Protein AF-A0A382IFM1-F1 (afdb_monomer_lite)

Organism: NCBI:txid408172

Foldseek 3Di:
DDPCPDPALVRVVPDPCVLVVVVVVVVPDPDPDADVCRVVLVVVLVVLCVVPVPPPVSVVVNVVVVVVRVVCVVCVCVVCVVVVSLVVSLVRLCVHVNPVRNLVSCCVVDVVSVVVVVCVVDPVSVVVVPDDD

Secondary structure (DSSP, 8-state):
----S-SSHHHHHH-TTHHHHHHHHHHHS----PPTTHHHHHHHHHHHHHH-TT-HHHHHHHHHHHHHHHHHHHTHHHHHHHHHHHHHHHHHHHHHHHHHHHHHHHHHH-HHHHHHHHHHH-HHHHHHHTS--

pLDDT: mean 86.77, std 12.0, range [36.94, 97.38]

Structure (mmCIF, N/CA/C/O backbone):
data_AF-A0A382IFM1-F1
#
_entry.id   AF-A0A382IFM1-F1
#
loop_
_atom_site.group_PDB
_atom_site.id
_atom_site.type_symbol
_atom_site.label_atom_id
_atom_site.label_alt_id
_atom_site.label_comp_id
_atom_site.label_asym_id
_atom_site.label_entity_id
_atom_site.label_seq_id
_atom_site.pdbx_PDB_ins_code
_atom_site.Cartn_x
_atom_site.Cartn_y
_atom_site.Cartn_z
_atom_site.occupancy
_atom_site.B_iso_or_equiv
_atom_site.auth_seq_id
_atom_site.auth_comp_id
_atom_site.auth_asym_id
_atom_site.auth_atom_id
_atom_site.pdbx_PDB_model_num
ATOM 1 N N . LYS A 1 1 ? -30.505 -0.057 1.689 1.00 36.94 1 LYS A N 1
ATOM 2 C CA . LYS A 1 1 ? -30.540 -1.118 2.726 1.00 36.94 1 LYS A CA 1
ATOM 3 C C . LYS A 1 1 ? -29.155 -1.739 2.715 1.00 36.94 1 LYS A C 1
ATOM 5 O O . LYS A 1 1 ? -28.926 -2.472 1.779 1.00 36.94 1 LYS A O 1
ATOM 10 N N . ASN A 1 2 ? -28.242 -1.310 3.587 1.00 39.78 2 ASN A N 1
ATOM 11 C CA . ASN A 1 2 ? -26.950 -1.948 3.909 1.00 39.78 2 ASN A CA 1
ATOM 12 C C . ASN A 1 2 ? -26.284 -1.080 4.989 1.00 39.78 2 ASN A C 1
ATOM 14 O O . ASN A 1 2 ? -25.200 -0.546 4.801 1.00 39.78 2 ASN A O 1
ATOM 18 N N . ASN A 1 3 ? -27.007 -0.836 6.081 1.00 48.06 3 ASN A N 1
ATOM 19 C CA . ASN A 1 3 ? -26.416 -0.194 7.244 1.00 48.06 3 ASN A CA 1
ATOM 20 C C . ASN A 1 3 ? -26.040 -1.321 8.205 1.00 48.06 3 ASN A C 1
ATOM 22 O O . ASN A 1 3 ? -26.940 -2.015 8.676 1.00 48.06 3 ASN A O 1
ATOM 26 N N . HIS A 1 4 ? -24.731 -1.443 8.448 1.00 60.78 4 HIS A N 1
ATOM 27 C CA . HIS A 1 4 ? -24.062 -2.250 9.479 1.00 60.78 4 HIS A CA 1
ATOM 28 C C . HIS A 1 4 ? -23.725 -3.701 9.080 1.00 60.78 4 HIS A C 1
ATOM 30 O O . HIS A 1 4 ? -24.390 -4.642 9.489 1.00 60.78 4 HIS A O 1
ATOM 36 N N . LEU A 1 5 ? -22.651 -3.876 8.290 1.00 78.06 5 LEU A N 1
ATOM 37 C CA . LEU A 1 5 ? -21.926 -5.161 8.188 1.00 78.06 5 LEU A CA 1
ATOM 38 C C . LEU A 1 5 ? -21.290 -5.566 9.531 1.00 78.06 5 LEU A C 1
ATOM 40 O O . LEU A 1 5 ? -21.098 -6.748 9.784 1.00 78.06 5 LEU A O 1
ATOM 44 N N . TYR A 1 6 ? -21.012 -4.581 10.386 1.00 89.88 6 TYR A N 1
ATOM 45 C CA . TYR A 1 6 ? -20.437 -4.749 11.714 1.00 89.88 6 TYR A CA 1
ATOM 46 C C . TYR A 1 6 ? -21.246 -3.933 12.723 1.00 89.88 6 TYR A C 1
ATOM 48 O O . TYR A 1 6 ? -21.639 -2.799 12.422 1.00 89.88 6 TYR A O 1
ATOM 56 N N . GLU A 1 7 ? -21.485 -4.495 13.907 1.00 91.88 7 GLU A N 1
ATOM 57 C CA . GLU A 1 7 ? -22.188 -3.823 15.007 1.00 91.88 7 GLU A CA 1
ATOM 58 C C . GLU A 1 7 ? -21.202 -3.209 16.014 1.00 91.88 7 GLU A C 1
ATOM 60 O O . GLU A 1 7 ? -21.551 -2.281 16.748 1.00 91.88 7 GLU A O 1
ATOM 65 N N . SER A 1 8 ? -19.956 -3.686 16.017 1.00 93.12 8 SER A N 1
ATOM 66 C CA . SER A 1 8 ? -18.886 -3.244 16.903 1.00 93.12 8 SER A CA 1
ATOM 67 C C . SER A 1 8 ? -17.500 -3.342 16.255 1.00 93.12 8 SER A C 1
ATOM 69 O O . SER A 1 8 ? -17.295 -4.023 15.250 1.00 93.12 8 SER A O 1
ATOM 71 N N . PHE A 1 9 ? -16.511 -2.696 16.878 1.00 92.19 9 PHE A N 1
ATOM 72 C CA . PHE A 1 9 ? -15.106 -2.853 16.497 1.00 92.19 9 PHE A CA 1
ATOM 73 C C . PHE A 1 9 ? -14.588 -4.290 16.694 1.00 92.19 9 PHE A C 1
ATOM 75 O O . PHE A 1 9 ? -13.717 -4.737 15.946 1.00 92.19 9 PHE A O 1
ATOM 82 N N . ASP A 1 10 ? -15.123 -5.031 17.666 1.00 93.12 10 ASP A N 1
ATOM 83 C CA . ASP A 1 10 ? -14.730 -6.424 17.905 1.00 93.12 10 ASP A CA 1
ATOM 84 C C . ASP A 1 10 ? -15.182 -7.338 16.749 1.00 93.12 10 ASP A C 1
ATOM 86 O O . ASP A 1 10 ? -14.445 -8.247 16.354 1.00 93.12 10 ASP A O 1
ATOM 90 N N . ASP A 1 11 ? -16.334 -7.047 16.132 1.00 94.31 11 ASP A N 1
ATOM 91 C CA . ASP A 1 11 ? -16.798 -7.758 14.931 1.00 94.31 11 ASP A CA 1
ATOM 92 C C . ASP A 1 11 ? -15.833 -7.537 13.759 1.00 94.31 11 ASP A C 1
ATOM 94 O O . ASP A 1 11 ? -15.445 -8.486 13.084 1.00 94.31 11 ASP A O 1
ATOM 98 N N . VAL A 1 12 ? -15.373 -6.296 13.562 1.00 92.88 12 VAL A N 1
ATOM 99 C CA . VAL A 1 12 ? -14.360 -5.968 12.543 1.00 92.88 12 VAL A CA 1
ATOM 100 C C . VAL A 1 12 ? -13.042 -6.688 12.832 1.00 92.88 12 VAL A C 1
ATOM 102 O O . VAL A 1 12 ? -12.419 -7.256 11.937 1.00 92.88 12 VAL A O 1
ATOM 105 N N . SER A 1 13 ? -12.607 -6.677 14.093 1.00 90.50 13 SER A N 1
ATOM 106 C CA . SER A 1 13 ? -11.314 -7.233 14.512 1.00 90.50 13 SER A CA 1
ATOM 107 C C . SER A 1 13 ? -11.245 -8.754 14.364 1.00 90.50 13 SER A C 1
ATOM 109 O O . SER A 1 13 ? -10.157 -9.315 14.214 1.00 90.50 13 SER A O 1
ATOM 111 N N . SER A 1 14 ? -12.399 -9.418 14.420 1.00 93.38 14 SER A N 1
ATOM 112 C CA . SER A 1 14 ? -12.533 -10.867 14.269 1.00 93.38 14 SER A CA 1
ATOM 113 C C . SER A 1 14 ? -12.789 -11.317 12.825 1.00 93.38 14 SER A C 1
ATOM 115 O O . SER A 1 14 ? -12.720 -12.518 12.543 1.00 93.38 14 SER A O 1
ATOM 117 N N . ASP A 1 15 ? -13.016 -10.384 11.896 1.00 94.56 15 ASP A N 1
ATOM 118 C CA . ASP A 1 15 ? -13.207 -10.688 10.482 1.00 94.56 15 ASP A CA 1
ATOM 119 C C . ASP A 1 15 ? -11.870 -10.953 9.771 1.00 94.56 15 ASP A C 1
ATOM 121 O O . ASP A 1 15 ? -11.075 -10.057 9.476 1.00 94.56 15 ASP A O 1
ATOM 125 N N . ASN A 1 16 ? -11.637 -12.224 9.447 1.00 93.38 16 ASN A N 1
ATOM 126 C CA . ASN A 1 16 ? -10.444 -12.658 8.721 1.00 93.38 16 ASN A CA 1
ATOM 127 C C . ASN A 1 16 ? -10.515 -12.397 7.208 1.00 93.38 16 ASN A C 1
ATOM 129 O O . ASN A 1 16 ? -9.495 -12.520 6.538 1.00 93.38 16 ASN A O 1
ATOM 133 N N . THR A 1 17 ? -11.685 -12.037 6.678 1.00 95.19 17 THR A N 1
ATOM 134 C CA . THR A 1 17 ? -11.920 -11.765 5.250 1.00 95.19 17 THR A CA 1
ATOM 135 C C . THR A 1 17 ? -11.834 -10.282 4.900 1.00 95.19 17 THR A C 1
ATOM 137 O O . THR A 1 17 ? -11.773 -9.935 3.724 1.00 95.19 17 THR A O 1
ATOM 140 N N . LEU A 1 18 ? -11.777 -9.399 5.902 1.00 94.56 18 LEU A N 1
ATOM 141 C CA . LEU A 1 18 ? -11.786 -7.946 5.721 1.00 94.56 18 LEU A CA 1
ATOM 142 C C . LEU A 1 18 ? -10.734 -7.452 4.720 1.00 94.56 18 LEU A C 1
ATOM 144 O O . LEU A 1 18 ? -11.016 -6.580 3.903 1.00 94.56 18 LEU A O 1
ATOM 148 N N . MET A 1 19 ? -9.513 -7.988 4.788 1.00 95.44 19 MET A N 1
ATOM 149 C CA . MET A 1 19 ? -8.448 -7.532 3.893 1.00 95.44 19 MET A CA 1
ATOM 150 C C . MET A 1 19 ? -8.640 -7.999 2.457 1.00 95.44 19 MET A C 1
ATOM 152 O O . MET A 1 19 ? -8.229 -7.280 1.558 1.00 95.44 19 MET A O 1
ATOM 156 N N . ASP A 1 20 ? -9.270 -9.150 2.249 1.00 94.69 20 ASP A N 1
ATOM 157 C CA . ASP A 1 20 ? -9.554 -9.657 0.908 1.00 94.69 20 ASP A CA 1
ATOM 158 C C . ASP A 1 20 ? -10.713 -8.845 0.294 1.00 94.69 20 ASP A C 1
ATOM 160 O O . ASP A 1 20 ? -10.651 -8.427 -0.856 1.00 94.69 20 ASP A O 1
ATOM 164 N N . GLN A 1 21 ? -11.717 -8.473 1.102 1.00 94.19 21 GLN A N 1
ATOM 165 C CA . GLN A 1 21 ? -12.763 -7.526 0.687 1.00 94.19 21 GLN A CA 1
ATOM 166 C C . GLN A 1 21 ? -12.194 -6.136 0.358 1.00 94.19 21 GLN A C 1
ATOM 168 O O . GLN A 1 21 ? -12.664 -5.465 -0.561 1.00 94.19 21 GLN A O 1
ATOM 173 N N . PHE A 1 22 ? -11.198 -5.680 1.122 1.00 93.81 22 PHE A N 1
ATOM 174 C CA . PHE A 1 22 ? -10.524 -4.410 0.861 1.00 93.81 22 PHE A CA 1
ATOM 175 C C . PHE A 1 22 ? -9.680 -4.464 -0.417 1.00 93.81 22 PHE A C 1
ATOM 177 O O . PHE A 1 22 ? -9.657 -3.495 -1.170 1.00 93.81 22 PHE A O 1
ATOM 184 N N . GLU A 1 23 ? -9.024 -5.591 -0.682 1.00 93.38 23 GLU A N 1
ATOM 185 C CA . GLU A 1 23 ? -8.300 -5.843 -1.928 1.00 93.38 23 GLU A CA 1
ATOM 186 C C . GLU A 1 23 ? -9.236 -5.769 -3.141 1.00 93.38 23 GLU A C 1
ATOM 188 O O . GLU A 1 23 ? -8.988 -5.000 -4.071 1.00 93.38 23 GLU A O 1
ATOM 193 N N . ASP A 1 24 ? -10.372 -6.469 -3.080 1.00 93.19 24 ASP A N 1
ATOM 194 C CA . ASP A 1 24 ? -11.411 -6.426 -4.113 1.00 93.19 24 ASP A CA 1
ATOM 195 C C . ASP A 1 24 ? -11.952 -5.004 -4.323 1.00 93.19 24 ASP A C 1
ATOM 197 O O . ASP A 1 24 ? -12.192 -4.573 -5.456 1.00 93.19 24 ASP A O 1
ATOM 201 N N . LEU A 1 25 ? -12.136 -4.240 -3.239 1.00 92.31 25 LEU A N 1
ATOM 202 C CA . LEU A 1 25 ? -12.545 -2.839 -3.318 1.00 92.31 25 LEU A CA 1
ATOM 203 C C . LEU 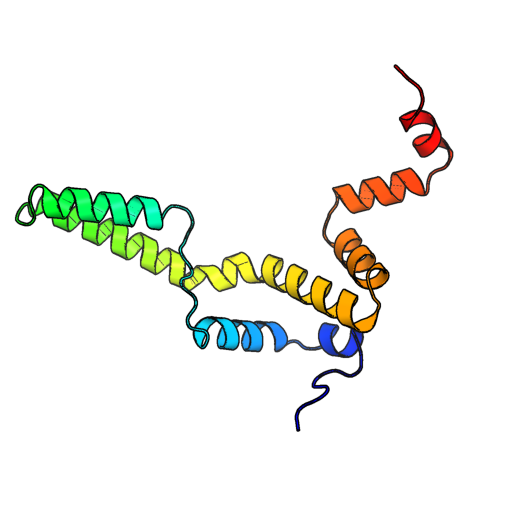A 1 25 ? -11.497 -1.999 -4.050 1.00 92.31 25 LEU A C 1
ATOM 205 O O . LEU A 1 25 ? -11.864 -1.198 -4.904 1.00 92.31 25 LEU A O 1
ATOM 209 N N . VAL A 1 26 ? -10.214 -2.169 -3.734 1.00 90.75 26 VAL A N 1
ATOM 210 C CA . VAL A 1 26 ? -9.129 -1.424 -4.382 1.00 90.75 26 VAL A CA 1
ATOM 211 C C . VAL A 1 26 ? -9.066 -1.755 -5.874 1.00 90.75 26 VAL A C 1
ATOM 213 O O . VAL A 1 26 ? -9.038 -0.829 -6.677 1.00 90.75 26 VAL A O 1
ATOM 216 N N . TYR A 1 27 ? -9.133 -3.035 -6.255 1.00 87.94 27 TYR A N 1
ATOM 217 C CA . TYR A 1 27 ? -9.094 -3.452 -7.663 1.00 87.94 27 TYR A CA 1
ATOM 218 C C . TYR A 1 27 ? -10.346 -3.077 -8.464 1.00 87.94 27 TYR A C 1
ATOM 220 O O . TYR A 1 27 ? -10.266 -2.882 -9.676 1.00 87.94 27 TYR A O 1
ATOM 228 N N . SER A 1 28 ? -11.511 -3.002 -7.816 1.00 91.00 28 SER A N 1
ATOM 229 C CA . SER A 1 28 ? -12.758 -2.563 -8.462 1.00 91.00 28 SER A CA 1
ATOM 230 C C . SER A 1 28 ? -12.929 -1.046 -8.484 1.00 91.00 28 SER A C 1
ATOM 232 O O . SER A 1 28 ? -13.780 -0.536 -9.218 1.00 91.00 28 SER A O 1
ATOM 234 N N . SER A 1 29 ? -12.137 -0.324 -7.695 1.00 88.06 29 SER A N 1
ATOM 235 C CA . SER A 1 29 ? -12.104 1.130 -7.718 1.00 88.06 29 SER A CA 1
ATOM 236 C C . SER A 1 29 ? -11.220 1.609 -8.867 1.00 88.06 29 SER A C 1
ATOM 238 O O . SER A 1 29 ? -10.148 1.068 -9.112 1.00 88.06 29 SER A O 1
ATOM 240 N N . ASP A 1 30 ? -11.654 2.661 -9.558 1.00 83.00 30 ASP A N 1
ATOM 241 C CA . ASP A 1 30 ? -10.883 3.320 -10.621 1.00 83.00 30 ASP A CA 1
ATOM 242 C C . ASP A 1 30 ? -9.788 4.213 -10.001 1.00 83.00 30 ASP A C 1
ATOM 244 O O . ASP A 1 30 ? -9.856 5.443 -10.037 1.00 83.00 30 ASP A O 1
ATOM 248 N N . LEU A 1 31 ? -8.843 3.584 -9.291 1.00 85.81 31 LEU A N 1
ATOM 249 C CA . LEU A 1 31 ? -7.728 4.236 -8.607 1.00 85.81 31 LEU A CA 1
ATOM 250 C C . LEU A 1 31 ? -6.447 4.066 -9.423 1.00 85.81 31 LEU A C 1
ATOM 252 O O . LEU A 1 31 ? -6.016 2.949 -9.694 1.00 85.81 31 LEU A O 1
ATOM 256 N N . ASP A 1 32 ? -5.797 5.183 -9.737 1.00 85.19 32 ASP A N 1
ATOM 257 C CA . ASP A 1 32 ? -4.471 5.194 -10.354 1.00 85.19 32 ASP A CA 1
ATOM 258 C C . ASP A 1 32 ? -3.390 5.059 -9.265 1.00 85.19 32 ASP A C 1
ATOM 260 O O . ASP A 1 32 ? -2.899 6.047 -8.708 1.00 85.19 32 ASP A O 1
ATOM 264 N N . ILE A 1 33 ? -3.105 3.815 -8.868 1.00 85.44 33 ILE A N 1
ATOM 265 C CA . ILE A 1 33 ? -2.114 3.491 -7.833 1.00 85.44 33 ILE A CA 1
ATOM 266 C C . ILE A 1 33 ? -0.773 3.225 -8.505 1.00 85.44 33 ILE A C 1
ATOM 268 O O . ILE A 1 33 ? -0.544 2.151 -9.053 1.00 85.44 33 ILE A O 1
ATOM 272 N N . LEU A 1 34 ? 0.126 4.201 -8.405 1.00 88.94 34 LEU A N 1
ATOM 273 C CA . LEU A 1 34 ? 1.489 4.080 -8.909 1.00 88.94 34 LEU A CA 1
ATOM 274 C C . LEU A 1 34 ? 2.452 3.624 -7.813 1.00 88.94 34 LEU A C 1
ATOM 276 O O . LEU A 1 34 ? 2.422 4.106 -6.674 1.00 88.94 34 LEU A O 1
ATOM 280 N N . LEU A 1 35 ? 3.386 2.756 -8.189 1.00 90.88 35 LEU A N 1
ATOM 281 C CA . LEU A 1 35 ? 4.533 2.418 -7.365 1.00 90.88 35 LEU A CA 1
ATOM 282 C C . LEU A 1 35 ? 5.424 3.645 -7.164 1.00 90.88 35 LEU A C 1
ATOM 284 O O . LEU A 1 35 ? 5.556 4.544 -8.003 1.00 90.88 35 LEU A O 1
ATOM 288 N N . LYS A 1 36 ? 6.138 3.660 -6.038 1.00 89.19 36 LYS A N 1
ATOM 289 C CA . LYS A 1 36 ? 7.127 4.705 -5.778 1.00 89.19 36 LYS A CA 1
ATOM 290 C C . LYS A 1 36 ? 8.194 4.708 -6.880 1.00 89.19 36 LYS A C 1
ATOM 292 O O . LYS A 1 36 ? 8.944 3.749 -7.030 1.00 89.19 36 LYS A O 1
ATOM 297 N N . GLY A 1 37 ? 8.302 5.833 -7.585 1.00 91.75 37 GLY A N 1
ATOM 298 C CA . GLY A 1 37 ? 9.255 6.027 -8.681 1.00 91.75 37 GLY A CA 1
ATOM 299 C C . GLY A 1 37 ? 8.718 5.658 -10.066 1.00 91.75 37 GLY A C 1
ATOM 300 O O . GLY A 1 37 ? 9.374 5.988 -11.050 1.00 91.75 37 GLY A O 1
ATOM 301 N N . GLU A 1 38 ? 7.530 5.056 -10.161 1.00 93.88 38 GLU A N 1
ATOM 302 C CA . GLU A 1 38 ? 6.916 4.678 -11.438 1.00 93.88 38 GLU A CA 1
ATOM 303 C C . GLU A 1 38 ? 6.568 5.898 -12.288 1.00 93.88 38 GLU A C 1
ATOM 305 O O . GLU A 1 38 ? 6.953 5.954 -13.446 1.00 93.88 38 GLU A O 1
ATOM 310 N N . SER A 1 39 ? 5.971 6.941 -11.703 1.00 94.81 39 SER A N 1
ATOM 311 C CA . SER A 1 39 ? 5.700 8.197 -12.423 1.00 94.81 39 SER A CA 1
ATOM 312 C C . SER A 1 39 ? 6.963 8.781 -13.077 1.00 94.81 39 SER A C 1
ATOM 314 O O . SER A 1 39 ? 6.959 9.098 -14.263 1.00 94.81 39 SER A O 1
ATOM 316 N N . SER A 1 40 ? 8.079 8.848 -12.345 1.00 95.94 40 SER A N 1
ATOM 317 C CA . SER A 1 40 ? 9.346 9.353 -12.894 1.00 95.94 40 SER A CA 1
ATOM 318 C C . SER A 1 40 ? 9.931 8.434 -13.970 1.00 95.94 40 SER A C 1
ATOM 320 O O . SER A 1 40 ? 10.590 8.900 -14.905 1.00 95.94 40 SER A O 1
ATOM 322 N N . TYR A 1 41 ? 9.704 7.126 -13.846 1.00 96.38 41 TYR A N 1
ATOM 323 C CA . TYR A 1 41 ? 10.062 6.165 -14.878 1.00 96.38 41 TYR A CA 1
ATOM 324 C C . TYR A 1 41 ? 9.225 6.370 -16.146 1.00 96.38 41 TYR A C 1
ATOM 326 O O . TYR A 1 41 ? 9.808 6.448 -17.226 1.00 96.38 41 TYR A O 1
ATOM 334 N N . LEU A 1 42 ? 7.906 6.535 -16.027 1.00 96.31 42 LEU A N 1
ATOM 335 C CA . LEU A 1 42 ? 7.003 6.788 -17.151 1.00 96.31 42 LEU A CA 1
ATOM 336 C C . LEU A 1 42 ? 7.409 8.053 -17.920 1.00 96.31 42 LEU A C 1
ATOM 338 O O . LEU A 1 42 ? 7.564 8.000 -19.141 1.00 96.31 42 LEU A O 1
ATOM 342 N N . ASP A 1 43 ? 7.711 9.146 -17.214 1.00 96.81 43 ASP A N 1
ATOM 343 C CA . ASP A 1 43 ? 8.221 10.383 -17.825 1.00 96.81 43 ASP A CA 1
ATOM 344 C C . ASP A 1 43 ? 9.518 10.139 -18.621 1.00 96.81 43 ASP A C 1
ATOM 346 O O . ASP A 1 43 ? 9.700 10.620 -19.747 1.00 96.81 43 ASP A O 1
ATOM 350 N N . THR A 1 44 ? 10.432 9.357 -18.041 1.00 95.44 44 THR A N 1
ATOM 351 C CA . THR A 1 44 ? 11.725 9.019 -18.649 1.00 95.44 44 THR A CA 1
ATOM 352 C C . THR A 1 44 ? 11.554 8.116 -19.871 1.00 95.44 44 THR A C 1
ATOM 354 O O . THR A 1 44 ? 12.192 8.325 -20.905 1.00 95.44 44 THR A O 1
ATOM 357 N N . ARG A 1 45 ? 10.655 7.134 -19.785 1.00 95.75 45 ARG A N 1
ATOM 358 C CA . ARG A 1 45 ? 10.274 6.246 -20.882 1.00 95.75 45 ARG A CA 1
ATOM 359 C C . ARG A 1 45 ? 9.728 7.052 -22.057 1.00 95.75 45 ARG A C 1
ATOM 361 O O . ARG A 1 45 ? 10.208 6.896 -23.180 1.00 95.75 45 ARG A O 1
ATOM 368 N N . GLU A 1 46 ? 8.793 7.967 -21.809 1.00 96.50 46 GLU A N 1
ATOM 369 C CA . GLU A 1 46 ? 8.269 8.852 -22.852 1.00 96.50 46 GLU A CA 1
ATOM 370 C C . GLU A 1 46 ? 9.354 9.735 -23.475 1.00 96.50 46 GLU A C 1
ATOM 372 O O . GLU A 1 46 ? 9.362 9.957 -24.688 1.00 96.50 46 GLU A O 1
ATOM 377 N N . MET A 1 47 ? 10.272 10.265 -22.662 1.00 96.50 47 MET A N 1
ATOM 378 C CA . MET A 1 47 ? 11.400 11.054 -23.155 1.00 96.50 47 MET A CA 1
ATOM 379 C C . MET A 1 47 ? 12.260 10.249 -24.139 1.00 96.50 47 MET A C 1
ATOM 381 O O . MET A 1 47 ? 12.563 10.753 -25.221 1.00 96.50 47 MET A O 1
ATOM 385 N N . PHE A 1 48 ? 12.622 9.009 -23.802 1.00 95.31 48 PHE A N 1
ATOM 386 C CA . PHE A 1 48 ? 13.436 8.161 -24.675 1.00 95.31 48 PHE A CA 1
ATOM 387 C C . PHE A 1 48 ? 12.714 7.769 -25.967 1.00 95.31 48 PHE A C 1
ATOM 389 O O . PHE A 1 48 ? 13.310 7.868 -27.040 1.00 95.31 48 PHE A O 1
ATOM 396 N N . ILE A 1 49 ? 11.428 7.413 -25.889 1.00 94.06 49 ILE A N 1
ATOM 397 C CA . ILE A 1 49 ? 10.615 7.090 -27.073 1.00 94.06 49 ILE A CA 1
ATOM 398 C C . ILE A 1 49 ? 10.524 8.294 -28.020 1.00 94.06 49 ILE A C 1
ATOM 400 O O . ILE A 1 49 ? 10.625 8.133 -29.235 1.00 94.06 49 ILE A O 1
ATOM 404 N N . ARG A 1 50 ? 10.364 9.512 -27.483 1.00 95.50 50 ARG A N 1
ATOM 405 C CA . ARG A 1 50 ? 10.341 10.746 -28.289 1.00 95.50 50 ARG A CA 1
ATOM 406 C C . ARG A 1 50 ? 11.684 11.055 -28.950 1.00 95.50 50 ARG A C 1
ATOM 408 O O . ARG A 1 50 ? 11.692 11.678 -30.008 1.00 95.50 50 ARG A O 1
ATOM 415 N N . LEU A 1 51 ? 12.794 10.673 -28.321 1.00 95.25 51 LEU A N 1
ATOM 416 C CA . LEU A 1 51 ? 14.138 10.954 -28.822 1.00 95.25 51 LEU A CA 1
ATOM 417 C C . LEU A 1 51 ? 14.506 10.046 -30.001 1.00 95.25 51 LEU A C 1
ATOM 419 O O . LEU A 1 51 ? 14.983 10.544 -31.018 1.00 95.25 51 LEU A O 1
ATOM 423 N N . ASP A 1 52 ? 14.274 8.740 -29.870 1.00 90.75 52 ASP A N 1
ATOM 424 C CA . ASP A 1 52 ? 14.445 7.768 -30.952 1.00 90.75 52 ASP A CA 1
ATOM 425 C C . ASP A 1 52 ? 13.676 6.476 -30.641 1.00 90.75 52 ASP A C 1
ATOM 427 O O . ASP A 1 52 ? 14.142 5.611 -29.898 1.00 90.75 52 ASP A O 1
ATOM 431 N N . SER A 1 53 ? 12.500 6.327 -31.247 1.00 89.56 53 SER A N 1
ATOM 432 C CA . SER A 1 53 ? 11.643 5.152 -31.068 1.00 89.56 53 SER A CA 1
ATOM 433 C C . SER A 1 53 ? 12.097 3.914 -31.849 1.00 89.56 53 SER A C 1
ATOM 435 O O . SER A 1 53 ? 11.506 2.849 -31.679 1.00 89.56 53 SER A O 1
ATOM 437 N N . ASN A 1 54 ? 13.127 4.017 -32.698 1.00 93.88 54 ASN A N 1
ATOM 438 C CA . ASN A 1 54 ? 13.606 2.900 -33.520 1.00 93.88 54 ASN A CA 1
ATOM 439 C C . ASN A 1 54 ? 14.875 2.244 -32.955 1.00 93.88 54 ASN A C 1
ATOM 441 O O . ASN A 1 54 ? 15.353 1.243 -33.498 1.00 93.88 54 ASN A O 1
ATOM 445 N N . ASN A 1 55 ? 15.440 2.786 -31.871 1.00 95.81 55 ASN A N 1
ATOM 446 C CA . ASN A 1 55 ? 16.636 2.229 -31.259 1.00 95.81 55 ASN A CA 1
ATOM 447 C C . ASN A 1 55 ? 16.318 0.951 -30.469 1.00 95.81 55 ASN A C 1
ATOM 449 O O . ASN A 1 55 ? 15.826 0.999 -29.343 1.00 95.81 55 ASN A O 1
ATOM 453 N N . VAL A 1 56 ? 16.664 -0.203 -31.043 1.00 94.56 56 VAL A N 1
ATOM 454 C CA . VAL A 1 56 ? 16.392 -1.531 -30.463 1.00 94.56 56 VAL A CA 1
ATOM 455 C C . VAL A 1 56 ? 16.953 -1.690 -29.045 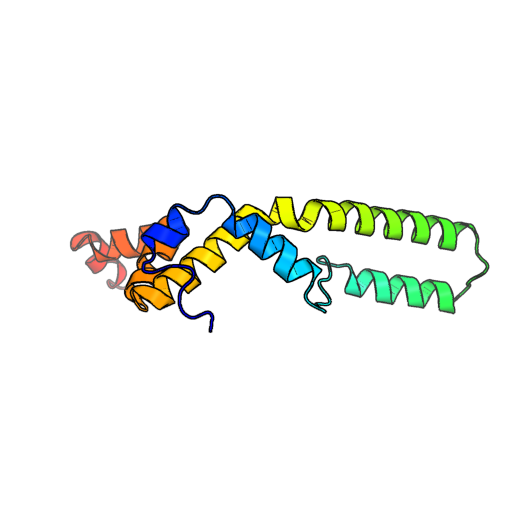1.00 94.56 56 VAL A C 1
ATOM 457 O O . VAL A 1 56 ? 16.298 -2.287 -28.195 1.00 94.56 56 VAL A O 1
ATOM 460 N N . SER A 1 57 ? 18.139 -1.144 -28.762 1.00 95.19 57 SER A N 1
ATOM 461 C CA . SER A 1 57 ? 18.752 -1.250 -27.432 1.00 95.19 57 SER A CA 1
ATOM 462 C C . SER A 1 57 ? 17.986 -0.447 -26.380 1.00 95.19 57 SER A C 1
ATOM 464 O O . SER A 1 57 ? 17.835 -0.909 -25.252 1.00 95.19 57 SER A O 1
ATOM 466 N N . VAL A 1 58 ? 17.494 0.742 -26.744 1.00 94.38 58 VAL A N 1
ATOM 467 C CA . VAL A 1 58 ? 16.691 1.593 -25.851 1.00 94.38 58 VAL A CA 1
ATOM 468 C C . VAL A 1 58 ? 15.335 0.951 -25.580 1.00 94.38 58 VAL A C 1
ATOM 470 O O . VAL A 1 58 ? 14.948 0.840 -24.421 1.00 94.38 58 VAL A O 1
ATOM 473 N N . ILE A 1 59 ? 14.651 0.469 -26.622 1.00 95.38 59 ILE A N 1
ATOM 474 C CA . ILE A 1 59 ? 13.365 -0.224 -26.469 1.00 95.38 59 ILE A CA 1
ATOM 475 C C . ILE A 1 59 ? 13.523 -1.476 -25.601 1.00 95.38 59 ILE A C 1
ATOM 477 O O . ILE A 1 59 ? 12.789 -1.640 -24.635 1.00 95.38 59 ILE A O 1
ATOM 481 N N . GLY A 1 60 ? 14.552 -2.295 -25.840 1.00 96.06 60 GLY A N 1
ATOM 482 C CA . GLY A 1 60 ? 14.799 -3.479 -25.013 1.00 96.06 60 GLY A CA 1
ATOM 483 C C . GLY A 1 60 ? 15.079 -3.161 -23.536 1.00 96.06 60 GLY A C 1
ATOM 484 O O . GLY A 1 60 ? 14.702 -3.936 -22.658 1.00 96.06 60 GLY A O 1
ATOM 485 N N . ALA A 1 61 ? 15.721 -2.025 -23.236 1.00 96.00 61 ALA A N 1
ATOM 486 C CA . ALA A 1 61 ? 15.922 -1.568 -21.860 1.00 96.00 61 ALA A CA 1
ATOM 487 C C . ALA A 1 61 ? 14.621 -1.060 -21.214 1.00 96.00 61 ALA A C 1
ATOM 489 O O . ALA A 1 61 ? 14.391 -1.319 -20.034 1.00 96.00 61 ALA A O 1
ATOM 490 N N . ILE A 1 62 ? 13.767 -0.374 -21.980 1.00 96.50 62 ILE A N 1
ATOM 491 C CA . ILE A 1 62 ? 12.426 0.030 -21.539 1.00 96.50 62 ILE A CA 1
ATOM 492 C C . ILE A 1 62 ? 11.595 -1.210 -21.201 1.00 96.50 62 ILE A C 1
ATOM 494 O O . ILE A 1 62 ? 11.112 -1.291 -20.079 1.00 96.50 62 ILE A O 1
ATOM 498 N N . ASP A 1 63 ? 11.546 -2.213 -22.082 1.00 96.19 63 ASP A N 1
ATOM 499 C CA . ASP A 1 63 ? 10.782 -3.454 -21.873 1.00 96.19 63 ASP A CA 1
ATOM 500 C C . ASP A 1 63 ? 11.239 -4.246 -20.632 1.00 96.19 63 ASP A C 1
ATOM 502 O O . ASP A 1 63 ? 10.476 -5.001 -20.026 1.00 96.19 63 ASP A O 1
ATOM 506 N N . LEU A 1 64 ? 12.520 -4.140 -20.260 1.00 97.38 64 LEU A N 1
ATOM 507 C CA . LEU A 1 64 ? 13.045 -4.726 -19.022 1.00 97.38 64 LEU A CA 1
ATOM 508 C C . LEU A 1 64 ? 12.519 -3.999 -17.782 1.00 97.38 64 LEU A C 1
ATOM 510 O O . LEU A 1 64 ? 12.200 -4.648 -16.788 1.00 97.38 64 LEU A O 1
ATOM 514 N N . LEU A 1 65 ? 12.454 -2.669 -17.836 1.00 96.62 65 LEU A N 1
ATOM 515 C CA . LEU A 1 65 ? 11.967 -1.846 -16.734 1.00 96.62 65 LEU A CA 1
ATOM 516 C C . LEU A 1 65 ? 10.442 -1.930 -16.597 1.00 96.62 65 LEU A C 1
ATOM 518 O O . LEU A 1 65 ? 9.973 -2.057 -15.470 1.00 96.62 65 LEU A O 1
ATOM 522 N N . ASP A 1 66 ? 9.701 -1.948 -17.708 1.00 95.88 66 ASP A N 1
ATOM 523 C CA . ASP A 1 66 ? 8.244 -2.144 -17.724 1.00 95.88 66 ASP A CA 1
ATOM 524 C C . ASP A 1 66 ? 7.899 -3.454 -16.987 1.00 95.88 66 ASP A C 1
ATOM 526 O O . ASP A 1 66 ? 7.170 -3.443 -15.996 1.00 95.88 66 ASP A O 1
ATOM 530 N N . ARG A 1 67 ? 8.554 -4.569 -17.350 1.00 95.94 67 ARG A N 1
ATOM 531 C CA . ARG A 1 67 ? 8.376 -5.857 -16.652 1.00 95.94 67 ARG A CA 1
ATOM 532 C C . ARG A 1 67 ? 8.745 -5.809 -15.174 1.00 95.94 67 ARG A C 1
ATOM 534 O O . ARG A 1 67 ? 8.078 -6.435 -14.359 1.00 95.94 67 ARG A O 1
ATOM 541 N N . TYR A 1 68 ? 9.805 -5.086 -14.815 1.00 94.75 68 TYR A N 1
ATOM 542 C CA . TYR A 1 68 ? 10.175 -4.934 -13.411 1.00 94.75 68 TYR A CA 1
ATOM 543 C C . TYR A 1 68 ? 9.061 -4.240 -12.614 1.00 94.75 68 TYR A C 1
ATOM 545 O O . TYR A 1 68 ? 8.697 -4.730 -11.547 1.00 94.75 68 TYR A O 1
ATOM 553 N N . PHE A 1 69 ? 8.498 -3.135 -13.115 1.00 94.50 69 PHE A N 1
ATOM 554 C CA . PHE A 1 69 ? 7.391 -2.447 -12.442 1.00 94.50 69 PHE A CA 1
ATOM 555 C C . PHE A 1 69 ? 6.131 -3.319 -12.372 1.00 94.50 69 PHE A C 1
ATOM 557 O O . PHE A 1 69 ? 5.537 -3.405 -11.299 1.00 94.50 69 PHE A O 1
ATOM 564 N N . GLU A 1 70 ? 5.786 -4.049 -13.438 1.00 92.81 70 GLU A N 1
ATOM 565 C CA . GLU A 1 70 ? 4.674 -5.013 -13.432 1.00 92.81 70 GLU A CA 1
ATOM 566 C C . GLU A 1 70 ? 4.848 -6.087 -12.341 1.00 92.81 70 GLU A C 1
ATOM 568 O O . GLU A 1 70 ? 3.946 -6.318 -11.534 1.00 92.81 70 GLU A O 1
ATOM 573 N N . GLU A 1 71 ? 6.027 -6.710 -12.252 1.00 93.38 71 GLU A N 1
ATOM 574 C CA . GLU A 1 71 ? 6.335 -7.716 -11.226 1.00 93.38 71 GLU A CA 1
ATOM 575 C C . GLU A 1 71 ? 6.260 -7.141 -9.803 1.00 93.38 71 GLU A C 1
ATOM 577 O O . GLU A 1 71 ? 5.783 -7.801 -8.872 1.00 93.38 71 GLU A O 1
ATOM 582 N N . GLN A 1 72 ? 6.715 -5.898 -9.614 1.00 94.00 72 GLN A N 1
ATOM 583 C CA . GLN A 1 72 ? 6.567 -5.212 -8.334 1.00 94.00 72 GLN A CA 1
ATOM 584 C C . GLN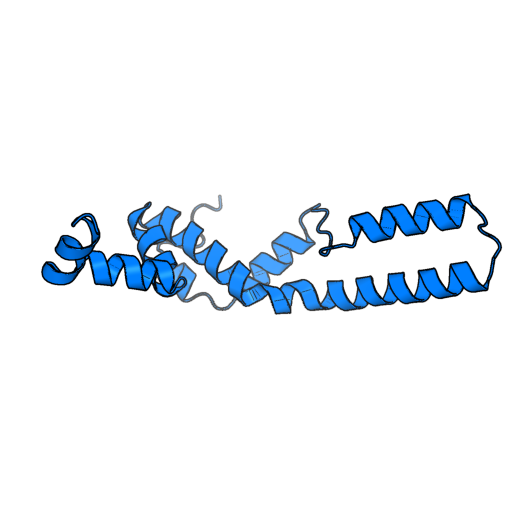 A 1 72 ? 5.085 -4.951 -8.017 1.00 94.00 72 GLN A C 1
ATOM 586 O O . GLN A 1 72 ? 4.663 -5.188 -6.883 1.00 94.00 72 GLN A O 1
ATOM 591 N N . ALA A 1 73 ? 4.284 -4.512 -8.986 1.00 90.62 73 ALA A N 1
ATOM 592 C CA . ALA A 1 73 ? 2.879 -4.170 -8.772 1.00 90.62 73 ALA A CA 1
ATOM 593 C C . ALA A 1 73 ? 2.063 -5.394 -8.329 1.00 90.62 73 ALA A C 1
ATOM 595 O O . ALA A 1 73 ? 1.300 -5.312 -7.367 1.00 90.62 73 ALA A O 1
ATOM 596 N N . LEU A 1 74 ? 2.312 -6.562 -8.935 1.00 90.50 74 LEU A N 1
ATOM 597 C CA . LEU A 1 74 ? 1.621 -7.820 -8.612 1.00 90.50 74 LEU A CA 1
ATOM 598 C C . LEU A 1 74 ? 1.700 -8.219 -7.134 1.00 90.50 74 LEU A C 1
ATOM 600 O O . LEU A 1 74 ? 0.788 -8.848 -6.614 1.00 90.50 74 LEU A O 1
ATOM 604 N N . THR A 1 75 ? 2.793 -7.873 -6.455 1.00 90.25 75 THR A N 1
ATOM 605 C CA . THR A 1 75 ? 3.013 -8.225 -5.041 1.00 90.25 75 THR A CA 1
ATOM 606 C C . THR A 1 75 ? 2.879 -7.023 -4.111 1.00 90.25 75 THR A C 1
ATOM 608 O O . THR A 1 75 ? 3.202 -7.114 -2.925 1.00 90.25 75 THR A O 1
ATOM 611 N N . GLN A 1 76 ? 2.467 -5.858 -4.622 1.00 91.44 76 GLN A N 1
ATOM 612 C CA . GLN A 1 76 ? 2.397 -4.632 -3.830 1.00 91.44 76 GLN A CA 1
ATOM 613 C C . GLN A 1 76 ? 1.395 -4.765 -2.685 1.00 91.44 76 GLN A C 1
ATOM 615 O O . GLN A 1 76 ? 1.752 -4.488 -1.539 1.00 91.44 76 GLN A O 1
ATOM 620 N N . PHE A 1 77 ? 0.180 -5.236 -2.980 1.00 91.38 77 PHE A N 1
ATOM 621 C CA . PHE A 1 77 ? -0.868 -5.345 -1.973 1.00 91.38 77 PHE A CA 1
ATOM 622 C C . PHE A 1 77 ? -0.435 -6.250 -0.818 1.00 91.38 77 PHE A C 1
ATOM 624 O O . PHE A 1 77 ? -0.483 -5.829 0.332 1.00 91.38 77 PHE A O 1
ATOM 631 N N . ASP A 1 78 ? 0.112 -7.433 -1.108 1.00 92.38 78 ASP A N 1
ATOM 632 C CA . ASP A 1 78 ? 0.635 -8.351 -0.089 1.00 92.38 78 ASP A CA 1
ATOM 633 C C . ASP A 1 78 ? 1.749 -7.735 0.768 1.00 92.38 78 ASP A C 1
ATOM 635 O O . ASP A 1 78 ? 1.766 -7.899 1.993 1.00 92.38 78 ASP A O 1
ATOM 639 N N . ARG A 1 79 ? 2.675 -6.993 0.146 1.00 92.69 79 ARG A N 1
ATOM 640 C CA . ARG A 1 79 ? 3.767 -6.308 0.858 1.00 92.69 79 ARG A CA 1
ATOM 641 C C . ARG A 1 79 ? 3.247 -5.212 1.786 1.00 92.69 79 ARG A C 1
ATOM 643 O O . ARG A 1 79 ? 3.797 -5.018 2.871 1.00 92.69 79 ARG A O 1
ATOM 650 N N . GLU A 1 80 ? 2.190 -4.517 1.381 1.00 92.12 80 GLU A N 1
ATOM 651 C CA . GLU A 1 80 ? 1.596 -3.404 2.125 1.00 92.12 80 GLU A CA 1
ATOM 652 C C . GLU A 1 80 ? 0.439 -3.837 3.046 1.00 92.12 80 GLU A C 1
ATOM 654 O O . GLU A 1 80 ? 0.055 -3.081 3.942 1.00 92.12 80 GLU A O 1
ATOM 659 N N . LYS A 1 81 ? -0.055 -5.079 2.919 1.00 93.06 81 LYS A N 1
ATOM 660 C CA . LYS A 1 81 ? -1.259 -5.621 3.580 1.00 93.06 81 LYS A CA 1
ATOM 661 C C . LYS A 1 81 ? -1.281 -5.368 5.079 1.00 93.06 81 LYS A C 1
ATOM 663 O O . LYS A 1 81 ? -2.309 -4.989 5.633 1.00 93.06 81 LYS A O 1
ATOM 668 N N . LYS A 1 82 ? -0.141 -5.534 5.756 1.00 91.38 82 LYS A N 1
ATOM 669 C CA . LYS A 1 82 ? -0.028 -5.293 7.204 1.00 91.38 82 LYS A CA 1
ATOM 670 C C . LYS A 1 82 ? -0.253 -3.823 7.564 1.00 91.38 82 LYS A C 1
ATOM 672 O O . LYS A 1 82 ? -0.959 -3.532 8.525 1.00 91.38 82 LYS A O 1
ATOM 677 N N . ILE A 1 83 ? 0.362 -2.910 6.816 1.00 89.81 83 ILE A N 1
ATOM 678 C CA . ILE A 1 83 ? 0.222 -1.472 7.055 1.00 89.81 83 ILE A CA 1
ATOM 679 C C . ILE A 1 83 ? -1.208 -1.056 6.720 1.00 89.81 83 ILE A C 1
ATOM 681 O O . ILE A 1 83 ? -1.860 -0.440 7.554 1.00 89.81 83 ILE A O 1
ATOM 685 N N . LEU A 1 84 ? -1.732 -1.467 5.565 1.00 92.50 84 LEU A N 1
ATOM 686 C CA . LEU A 1 84 ? -3.112 -1.186 5.163 1.00 92.50 84 LEU A CA 1
ATOM 687 C C . LEU A 1 84 ? -4.124 -1.688 6.201 1.00 92.50 84 LEU A C 1
ATOM 689 O O . LEU A 1 84 ? -5.004 -0.930 6.606 1.00 92.50 84 LEU A O 1
ATOM 693 N N . LYS A 1 85 ? -3.944 -2.910 6.723 1.00 93.38 85 LYS A N 1
ATOM 694 C CA . LYS A 1 85 ? -4.771 -3.444 7.814 1.00 93.38 85 LYS A CA 1
ATOM 695 C C . LYS A 1 85 ? -4.768 -2.518 9.024 1.00 93.38 85 LYS A C 1
ATOM 697 O O . LYS A 1 85 ? -5.829 -2.210 9.551 1.00 93.38 85 LYS A O 1
ATOM 702 N N . ASN A 1 86 ? -3.600 -2.046 9.449 1.00 91.62 86 ASN A N 1
ATOM 703 C CA . ASN A 1 86 ? -3.482 -1.124 10.576 1.00 91.62 86 ASN A CA 1
ATOM 704 C C . ASN A 1 86 ? -4.257 0.184 10.344 1.00 91.62 86 ASN A C 1
ATOM 706 O O . ASN A 1 86 ? -4.964 0.635 11.243 1.00 91.62 86 ASN A O 1
ATOM 710 N N . TRP A 1 87 ? -4.168 0.768 9.144 1.00 91.62 87 TRP A N 1
ATOM 711 C CA . TRP A 1 87 ? -4.947 1.958 8.779 1.00 91.62 87 TRP A CA 1
ATOM 712 C C . TRP A 1 87 ? -6.450 1.697 8.847 1.00 91.62 87 TRP A C 1
ATOM 714 O O . TRP A 1 87 ? -7.169 2.449 9.499 1.00 91.62 87 TRP A O 1
ATOM 724 N N . ILE A 1 88 ? -6.911 0.593 8.264 1.00 93.38 88 ILE A N 1
ATOM 725 C CA . ILE A 1 88 ? -8.324 0.203 8.289 1.00 93.38 88 ILE A CA 1
ATOM 726 C C . ILE A 1 88 ? -8.811 0.003 9.731 1.00 93.38 88 ILE A C 1
ATOM 728 O O . ILE A 1 88 ? -9.861 0.524 10.102 1.00 93.38 88 ILE A O 1
ATOM 732 N N . MET A 1 89 ? -8.035 -0.688 10.575 1.00 93.94 89 MET A N 1
ATOM 733 C CA . MET A 1 89 ? -8.366 -0.871 11.994 1.00 93.94 89 MET A CA 1
ATOM 734 C C . MET A 1 89 ? -8.478 0.465 12.734 1.00 93.94 89 MET A C 1
ATOM 736 O O . MET A 1 89 ? -9.395 0.638 13.532 1.00 93.94 89 MET A O 1
ATOM 740 N N . MET A 1 90 ? -7.580 1.420 12.475 1.00 92.38 90 MET A N 1
ATOM 741 C CA . MET A 1 90 ? -7.649 2.750 13.087 1.00 92.38 90 MET A CA 1
ATOM 742 C C . MET A 1 90 ? -8.932 3.493 12.705 1.00 92.38 90 MET A C 1
ATOM 744 O O . MET A 1 90 ? -9.579 4.060 13.584 1.00 92.38 90 MET A O 1
ATOM 748 N N . GLU A 1 91 ? -9.315 3.462 11.427 1.00 92.62 91 GLU A N 1
ATOM 749 C CA . GLU A 1 91 ? -10.533 4.121 10.942 1.00 92.62 91 GLU A CA 1
ATOM 750 C C . GLU A 1 91 ? -11.801 3.464 11.517 1.00 92.62 91 GLU A C 1
ATOM 752 O O . GLU A 1 91 ? -12.706 4.160 11.977 1.00 92.62 91 GLU A O 1
ATOM 757 N N . PHE A 1 92 ? -11.857 2.12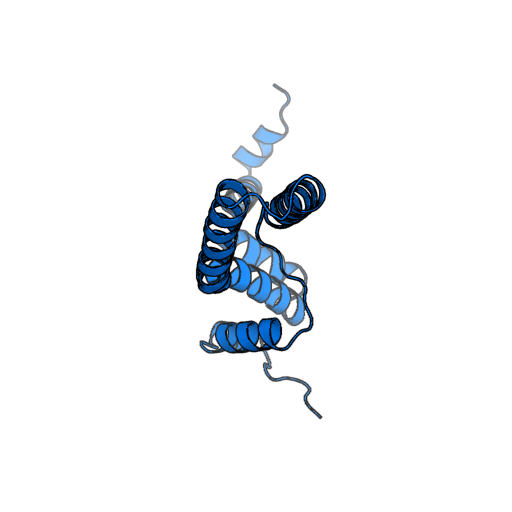9 11.601 1.00 94.44 92 PHE A N 1
ATOM 758 C CA . PHE A 1 92 ? -12.976 1.440 12.257 1.00 94.44 92 PHE A CA 1
ATOM 759 C C . PHE A 1 92 ? -13.025 1.697 13.768 1.00 94.44 92 PHE A C 1
ATOM 761 O O . PHE A 1 92 ? -14.103 1.923 14.319 1.00 94.44 92 PHE A O 1
ATOM 768 N N . ALA A 1 93 ? -11.880 1.705 14.454 1.00 94.19 93 ALA A N 1
ATOM 769 C CA . ALA A 1 93 ? -11.827 2.017 15.879 1.00 94.19 93 ALA A CA 1
ATOM 770 C C . ALA A 1 93 ? -12.282 3.454 16.156 1.00 94.19 93 ALA A C 1
ATOM 772 O O . ALA A 1 93 ? -12.963 3.704 17.151 1.00 94.19 93 ALA A O 1
ATOM 773 N N . GLU A 1 94 ? -11.944 4.398 15.273 1.00 93.75 94 GLU A N 1
ATOM 774 C CA . GLU A 1 94 ? -12.484 5.752 15.340 1.00 93.75 94 GLU A CA 1
ATOM 775 C C . GLU A 1 94 ? -13.994 5.775 15.116 1.00 93.75 94 GLU A C 1
ATOM 777 O O . GLU A 1 94 ? -14.717 6.406 15.885 1.00 93.75 94 GLU A O 1
ATOM 782 N N . HIS A 1 95 ? -14.478 5.061 14.101 1.00 94.00 95 HIS A N 1
ATOM 783 C CA . HIS A 1 95 ? -15.897 5.012 13.773 1.00 94.00 95 HIS A CA 1
ATOM 784 C C . HIS A 1 95 ? -16.758 4.532 14.954 1.00 94.00 95 HIS A C 1
ATOM 786 O O . HIS A 1 95 ? -17.781 5.146 15.255 1.00 94.00 95 HIS A O 1
ATOM 792 N N . PHE A 1 96 ? -16.334 3.471 15.649 1.00 94.44 96 PHE A N 1
ATOM 793 C CA . PHE A 1 96 ? -17.103 2.875 16.748 1.00 94.44 96 PHE A CA 1
ATOM 794 C C . PHE A 1 96 ? -16.835 3.510 18.120 1.00 94.44 96 PHE A C 1
ATOM 796 O O . PHE A 1 96 ? -17.757 3.663 18.922 1.00 94.44 96 PHE A O 1
ATOM 803 N N . ASN A 1 97 ? -15.589 3.891 18.414 1.00 94.00 97 ASN A N 1
ATOM 804 C CA . ASN A 1 97 ? -15.163 4.300 19.760 1.00 94.00 97 ASN A CA 1
ATOM 805 C C . ASN A 1 97 ? -14.640 5.749 19.805 1.00 94.00 97 ASN A C 1
ATOM 807 O O . ASN A 1 97 ? -14.107 6.198 20.829 1.00 94.00 97 ASN A O 1
ATOM 811 N N . GLY A 1 98 ? -14.788 6.491 18.705 1.00 92.25 98 GLY A N 1
ATOM 812 C CA . GLY A 1 98 ? -14.274 7.843 18.534 1.00 92.25 98 GLY A CA 1
ATOM 813 C C . GLY A 1 98 ? -12.748 7.898 18.551 1.00 92.25 98 GLY A C 1
ATOM 814 O O . GLY A 1 98 ? -12.046 6.887 18.544 1.00 92.25 98 GLY A O 1
ATOM 815 N N . MET A 1 99 ? -12.211 9.109 18.683 1.00 90.38 99 MET A N 1
ATOM 816 C CA . MET A 1 99 ? -10.765 9.355 18.727 1.00 90.38 99 MET A CA 1
ATOM 817 C C . MET A 1 99 ? -10.023 8.503 19.776 1.00 90.38 99 MET A C 1
ATOM 819 O O . MET A 1 99 ? -8.869 8.135 19.570 1.00 90.38 99 MET A O 1
ATOM 823 N N . LYS A 1 100 ? -10.683 8.129 20.882 1.00 89.94 100 LYS A N 1
ATOM 824 C CA . LYS A 1 100 ? -10.104 7.225 21.890 1.00 89.94 100 LYS A CA 1
ATOM 825 C C . LYS A 1 100 ? -9.805 5.835 21.321 1.00 89.94 100 LYS A C 1
ATOM 827 O O . LYS A 1 100 ? -8.770 5.267 21.654 1.00 89.94 100 LYS A O 1
ATOM 832 N N . GLY A 1 101 ? -10.687 5.304 20.472 1.00 90.31 101 GLY A N 1
ATOM 833 C CA . GLY A 1 101 ? -10.467 4.044 19.760 1.00 90.31 101 GLY A CA 1
ATOM 834 C C . GLY A 1 101 ? -9.268 4.123 18.824 1.00 90.31 101 GLY A C 1
ATOM 835 O O . GLY A 1 101 ? -8.374 3.285 18.910 1.00 90.31 101 GLY A O 1
ATOM 836 N N . ARG A 1 102 ? -9.191 5.186 18.011 1.00 89.62 102 ARG A N 1
ATOM 837 C CA . ARG A 1 102 ? -8.044 5.437 17.123 1.00 89.62 102 ARG A CA 1
ATOM 838 C C . ARG A 1 102 ? -6.723 5.481 17.884 1.00 89.62 102 ARG A C 1
ATOM 840 O O . ARG A 1 102 ? -5.782 4.795 17.505 1.00 89.62 102 ARG A O 1
ATOM 847 N N . ILE A 1 103 ? -6.663 6.261 18.970 1.00 87.06 103 ILE A N 1
ATOM 848 C CA . ILE A 1 103 ? -5.454 6.411 19.795 1.00 87.06 103 ILE A CA 1
ATOM 849 C C . ILE A 1 103 ? -5.031 5.073 20.399 1.00 87.06 103 ILE A C 1
ATOM 851 O O . ILE A 1 103 ? -3.842 4.772 20.413 1.00 87.06 103 ILE A O 1
ATOM 855 N N . ARG A 1 104 ? -5.986 4.255 20.857 1.00 86.75 104 ARG A N 1
ATOM 856 C CA . ARG A 1 104 ? -5.689 2.919 21.380 1.00 86.75 104 ARG A CA 1
ATOM 857 C C . ARG A 1 104 ? -5.007 2.048 20.324 1.00 86.75 104 ARG A C 1
ATOM 859 O O . ARG A 1 104 ? -3.920 1.548 20.581 1.00 86.75 104 ARG A O 1
ATOM 866 N N . ILE A 1 105 ? -5.590 1.925 19.133 1.00 87.50 105 ILE A N 1
ATOM 867 C CA . ILE A 1 105 ? -5.002 1.113 18.056 1.00 87.50 105 ILE A CA 1
ATOM 868 C C . ILE A 1 105 ? -3.645 1.674 17.620 1.00 87.50 105 ILE A C 1
ATOM 870 O O . ILE A 1 105 ? -2.676 0.935 17.489 1.00 87.50 105 ILE A O 1
ATOM 874 N N . MET A 1 106 ? -3.538 2.993 17.482 1.00 84.12 106 MET A N 1
ATOM 875 C CA . MET A 1 106 ? -2.286 3.664 17.141 1.00 84.12 106 MET A CA 1
ATOM 876 C C . MET A 1 106 ? -1.182 3.401 18.176 1.00 84.12 106 MET A C 1
ATOM 878 O O . MET A 1 106 ? -0.042 3.161 17.790 1.00 84.12 106 MET A O 1
ATOM 882 N N . SER A 1 107 ? -1.516 3.367 19.471 1.00 81.50 107 SER A N 1
ATOM 883 C CA . SER A 1 107 ? -0.561 3.033 20.536 1.00 81.50 107 SER A CA 1
ATOM 884 C C . SER A 1 107 ? -0.060 1.592 20.485 1.00 81.50 107 SER A C 1
ATOM 886 O O . SER A 1 107 ? 1.046 1.328 20.927 1.00 81.50 107 SER A O 1
ATOM 888 N N . GLU A 1 108 ? -0.835 0.665 19.921 1.00 79.88 108 GLU A N 1
ATOM 889 C CA . GLU A 1 108 ? -0.427 -0.736 19.760 1.00 79.88 108 GLU A CA 1
ATOM 890 C C . GLU A 1 108 ? 0.478 -0.936 18.525 1.00 79.88 108 GLU A C 1
ATOM 892 O O . GLU A 1 108 ? 1.203 -1.928 18.434 1.00 79.88 108 GLU A O 1
ATOM 897 N N . ILE A 1 109 ? 0.450 0.003 17.571 1.00 76.88 109 ILE A N 1
ATOM 898 C CA . ILE A 1 109 ? 1.190 -0.059 16.301 1.00 76.88 109 ILE A CA 1
ATOM 899 C C . ILE A 1 109 ? 2.491 0.750 16.354 1.00 76.88 109 ILE A C 1
ATOM 901 O O . ILE A 1 109 ? 3.505 0.321 15.798 1.00 76.88 109 ILE A O 1
ATOM 905 N N . ASP A 1 110 ? 2.455 1.929 16.973 1.00 75.50 110 ASP A N 1
ATOM 906 C CA . ASP A 1 110 ? 3.551 2.891 16.979 1.00 75.50 110 ASP A CA 1
ATOM 907 C C . ASP A 1 110 ? 4.309 2.854 18.317 1.00 75.50 110 ASP A C 1
ATOM 909 O O . ASP A 1 110 ? 3.793 3.190 19.387 1.00 75.50 110 ASP A O 1
ATOM 913 N N . MET A 1 111 ? 5.576 2.443 18.244 1.00 69.25 111 MET A N 1
ATOM 914 C CA . MET A 1 111 ? 6.466 2.350 19.400 1.00 69.25 111 MET A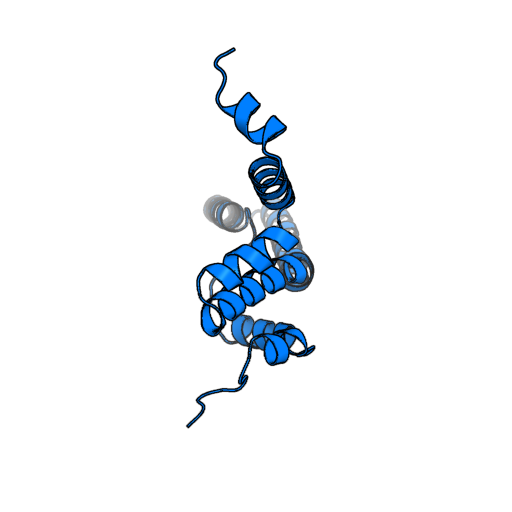 CA 1
ATOM 915 C C . MET A 1 111 ? 6.804 3.728 19.989 1.00 69.25 111 MET A C 1
ATOM 917 O O . MET A 1 111 ? 7.046 3.824 21.192 1.00 69.25 111 MET A O 1
ATOM 921 N N . ASP A 1 112 ? 6.797 4.796 19.190 1.00 69.69 112 ASP A N 1
ATOM 922 C CA . ASP A 1 112 ? 7.028 6.156 19.683 1.00 69.69 112 ASP A CA 1
ATOM 923 C C . ASP A 1 112 ? 5.789 6.684 20.419 1.00 69.69 112 ASP A C 1
ATOM 925 O O . ASP A 1 112 ? 5.920 7.298 21.478 1.00 69.69 112 ASP A O 1
ATOM 929 N N . MET A 1 113 ? 4.583 6.348 19.950 1.00 67.25 113 MET A N 1
ATOM 930 C CA . MET A 1 113 ? 3.339 6.568 20.704 1.00 67.25 113 MET A CA 1
ATOM 931 C C . MET A 1 113 ? 3.305 5.763 22.002 1.00 67.25 113 MET A C 1
ATOM 933 O O . MET A 1 113 ? 2.911 6.297 23.039 1.00 67.25 113 MET A O 1
ATOM 937 N N . THR A 1 114 ? 3.750 4.504 21.963 1.00 65.06 114 THR A N 1
ATOM 938 C CA . THR A 1 114 ? 3.878 3.660 23.161 1.00 65.06 114 THR A CA 1
ATOM 939 C C . THR A 1 114 ? 4.780 4.343 24.186 1.00 65.06 114 THR A C 1
ATOM 941 O O . THR A 1 114 ? 4.352 4.598 25.309 1.00 65.06 114 THR A O 1
ATOM 944 N N . LYS A 1 115 ? 5.991 4.745 23.778 1.00 70.75 115 LYS A N 1
ATOM 945 C CA . LYS A 1 115 ? 6.943 5.455 24.644 1.00 70.75 115 LYS A CA 1
ATOM 946 C C . LYS A 1 115 ? 6.407 6.788 25.150 1.00 70.75 115 LYS A C 1
ATOM 948 O O . LYS A 1 115 ? 6.652 7.145 26.301 1.00 70.75 115 LYS A O 1
ATOM 953 N N . ALA A 1 116 ? 5.693 7.540 24.313 1.00 71.12 116 ALA A N 1
ATOM 954 C CA . ALA A 1 116 ? 5.075 8.795 24.720 1.00 71.12 116 ALA A CA 1
ATOM 955 C C . ALA A 1 116 ? 4.017 8.553 25.806 1.00 71.12 116 ALA A C 1
ATOM 957 O O . ALA A 1 116 ? 4.020 9.244 26.819 1.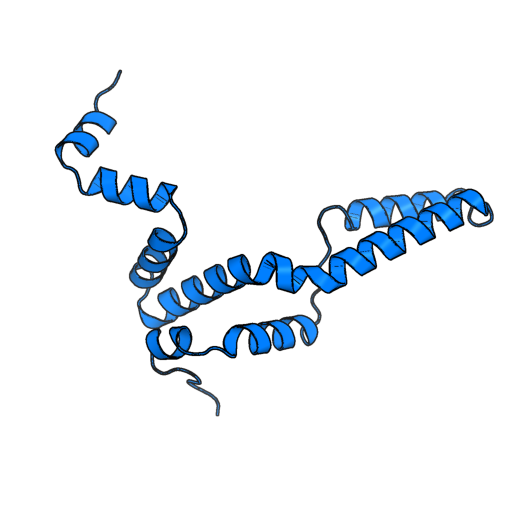00 71.12 116 ALA A O 1
ATOM 958 N N . ILE A 1 117 ? 3.161 7.539 25.649 1.00 71.25 117 ILE A N 1
ATOM 959 C CA . ILE A 1 117 ? 2.161 7.158 26.655 1.00 71.25 117 ILE A CA 1
ATOM 960 C C . ILE A 1 117 ? 2.830 6.675 27.946 1.00 71.25 117 ILE A C 1
ATOM 962 O O . ILE A 1 117 ? 2.449 7.140 29.018 1.00 71.25 117 ILE A O 1
ATOM 966 N N . GLU A 1 118 ? 3.838 5.805 27.861 1.00 76.19 118 GLU A N 1
ATOM 967 C CA . GLU A 1 118 ? 4.619 5.346 29.019 1.00 76.19 118 GLU A CA 1
ATOM 968 C C . GLU A 1 118 ? 5.247 6.529 29.771 1.00 76.19 118 GLU A C 1
ATOM 970 O O . GLU A 1 118 ? 5.116 6.638 30.989 1.00 76.19 118 GLU A O 1
ATOM 975 N N . THR A 1 119 ? 5.843 7.474 29.038 1.00 75.94 119 THR A N 1
ATOM 976 C CA . THR A 1 119 ? 6.425 8.705 29.595 1.00 75.94 119 THR A CA 1
ATOM 977 C C . THR A 1 119 ? 5.375 9.574 30.286 1.00 75.94 119 THR A C 1
ATOM 979 O O . THR A 1 119 ? 5.636 10.104 31.359 1.00 75.94 119 THR A O 1
ATOM 982 N N . LEU A 1 120 ? 4.180 9.725 29.700 1.00 75.69 120 LEU A N 1
ATOM 983 C CA . LEU A 1 120 ? 3.071 10.480 30.300 1.00 75.69 120 LEU A CA 1
ATOM 984 C C . LEU A 1 120 ? 2.512 9.801 31.563 1.00 75.69 120 LEU A C 1
ATOM 986 O O . LEU A 1 120 ? 1.993 10.483 32.447 1.00 75.69 120 LEU A O 1
ATOM 990 N N . GLN A 1 121 ? 2.573 8.470 31.631 1.00 77.75 121 GLN A N 1
ATOM 991 C CA . GLN A 1 121 ? 2.073 7.678 32.756 1.00 77.75 121 GLN A CA 1
ATOM 992 C C . GLN A 1 121 ? 3.065 7.596 33.922 1.00 77.75 121 GLN A C 1
ATOM 994 O O . GLN A 1 121 ? 2.627 7.360 35.049 1.00 77.75 121 GLN A O 1
ATOM 999 N N . ASP A 1 122 ? 4.361 7.823 33.683 1.00 81.12 122 ASP A N 1
ATOM 1000 C CA . ASP A 1 122 ? 5.393 7.909 34.718 1.00 81.12 122 ASP A CA 1
ATOM 1001 C C . ASP A 1 122 ? 5.543 9.359 35.240 1.00 81.12 122 ASP A C 1
ATOM 1003 O O . ASP A 1 122 ? 6.095 10.223 34.553 1.00 81.12 122 ASP A O 1
ATOM 1007 N N . PRO A 1 123 ? 5.108 9.666 36.480 1.00 71.44 123 PRO A N 1
ATOM 1008 C CA . PRO A 1 123 ? 5.142 11.026 37.017 1.00 71.44 123 PRO A CA 1
ATOM 1009 C C . PRO A 1 123 ? 6.553 11.587 37.247 1.00 71.44 123 PRO A C 1
ATOM 1011 O O . PRO A 1 123 ? 6.697 12.804 37.402 1.00 71.44 123 PRO A O 1
ATOM 1014 N N . PHE A 1 124 ? 7.573 10.728 37.342 1.00 74.00 124 PHE A N 1
ATOM 1015 C CA . PHE A 1 124 ? 8.967 11.135 37.518 1.00 74.00 124 PHE A CA 1
ATOM 1016 C C . PHE A 1 124 ? 9.591 11.469 36.167 1.00 74.00 124 PHE A C 1
ATOM 1018 O O . PHE A 1 124 ? 10.104 12.575 36.004 1.00 74.00 124 PHE A O 1
ATOM 1025 N N . VAL A 1 125 ? 9.450 10.578 35.182 1.00 67.88 125 VAL A N 1
ATOM 1026 C CA . VAL A 1 125 ? 9.972 10.798 33.823 1.00 67.88 125 VAL A CA 1
ATOM 1027 C C . VAL A 1 125 ? 9.258 11.976 33.161 1.00 67.88 125 VAL A C 1
ATOM 1029 O O . VAL A 1 125 ? 9.918 12.865 32.631 1.00 67.88 125 VAL A O 1
ATOM 1032 N N . TYR A 1 126 ? 7.927 12.067 33.273 1.00 66.75 126 TYR A N 1
ATOM 1033 C CA . TYR A 1 126 ? 7.156 13.199 32.747 1.00 66.75 126 TYR A CA 1
ATOM 1034 C C . TYR A 1 126 ? 7.672 14.546 33.260 1.00 66.75 126 TYR A C 1
ATOM 1036 O O . TYR A 1 126 ? 7.788 15.502 32.496 1.00 66.75 126 TYR A O 1
ATOM 1044 N N . LYS A 1 127 ? 8.000 14.634 34.556 1.00 65.56 127 LYS A N 1
ATOM 1045 C CA . LYS A 1 127 ? 8.524 15.867 35.152 1.00 65.56 127 LYS A CA 1
ATOM 1046 C C . LYS A 1 127 ? 9.883 16.248 34.582 1.00 65.56 127 LYS A C 1
ATOM 1048 O O . LYS A 1 127 ? 10.097 17.435 34.368 1.00 65.56 127 LYS A O 1
ATOM 1053 N N . GLU A 1 128 ? 10.763 15.284 34.327 1.00 70.62 128 GLU A N 1
ATOM 1054 C CA . GLU A 1 128 ? 12.108 15.527 33.792 1.00 70.62 128 GLU A CA 1
ATOM 1055 C C . GLU A 1 128 ? 12.097 16.053 32.350 1.00 70.62 128 GLU A C 1
ATOM 1057 O O . GLU A 1 128 ? 12.949 16.870 32.006 1.00 70.62 128 GLU A O 1
ATOM 1062 N N . VAL A 1 129 ? 11.099 15.690 31.532 1.00 65.19 129 VAL A N 1
ATOM 1063 C CA . VAL A 1 129 ? 10.963 16.180 30.142 1.00 65.19 129 VAL A CA 1
ATOM 1064 C C . VAL A 1 129 ? 10.801 17.706 30.061 1.00 65.19 129 VAL A C 1
ATOM 1066 O O . VAL A 1 129 ? 11.220 18.319 29.082 1.00 65.19 129 VAL A O 1
ATOM 1069 N N . PHE A 1 130 ? 10.212 18.342 31.079 1.00 67.38 130 PHE A N 1
ATOM 1070 C CA . PHE A 1 130 ? 9.964 19.792 31.094 1.00 67.38 130 PHE A CA 1
ATOM 1071 C C . PHE A 1 130 ? 11.000 20.592 31.892 1.00 67.38 130 PHE A C 1
ATOM 1073 O O . PHE A 1 130 ? 10.834 21.804 32.051 1.00 67.38 130 PHE A O 1
ATOM 1080 N N . ILE A 1 131 ? 12.054 19.949 32.406 1.00 65.06 131 ILE A N 1
ATOM 1081 C CA . ILE A 1 131 ? 13.155 20.656 33.063 1.00 65.06 131 ILE A CA 1
ATOM 1082 C C . ILE A 1 131 ? 14.131 21.107 31.963 1.00 65.06 131 ILE A C 1
ATOM 1084 O O . ILE A 1 131 ? 14.660 20.256 31.249 1.00 65.06 131 ILE A O 1
ATOM 1088 N N . PRO A 1 132 ? 14.371 22.421 31.785 1.00 58.44 132 PRO A N 1
ATOM 1089 C CA . PRO A 1 132 ? 15.330 22.904 30.796 1.00 58.44 132 PRO A CA 1
ATOM 1090 C C . PRO A 1 132 ? 16.730 22.354 31.101 1.00 58.44 132 PRO A C 1
ATOM 1092 O O . PRO A 1 132 ? 17.152 22.407 32.259 1.00 58.44 132 PRO A O 1
ATOM 1095 N N . GLN A 1 133 ? 17.425 21.843 30.079 1.00 58.16 133 GLN A N 1
ATOM 1096 C CA . GLN A 1 133 ? 18.845 21.470 30.165 1.00 58.16 133 GLN A CA 1
ATOM 1097 C C . GLN A 1 133 ? 19.755 22.699 30.178 1.00 58.16 133 GLN A C 1
ATOM 1099 O O . GLN A 1 133 ? 19.456 23.660 29.430 1.00 58.16 133 GLN A O 1
#

Sequence (133 aa):
KNNHLYESFDDVSSDNTLMDQFEDLVYSSDLDILLKGESSYLDTREMFIRLDSNNVSVIGAIDLLDRYFEEQALTQFDREKKILKNWIMMEFAEHFNGMKGRIRIMSEIDMDMTKAIETLQDPFVYKEVFIPQ

Radius of gyration: 23.08 Å; chains: 1; bounding box: 49×36×71 Å